Protein AF-A0A8H6L4Q9-F1 (afdb_monomer_lite)

InterPro domains:
  IPR002777 Prefoldin beta-like [PF01920] (87-156)
  IPR009053 Prefoldin [G3DSA:1.10.287.370] (19-159)

Structure (mmCIF, N/CA/C/O backbone):
data_AF-A0A8H6L4Q9-F1
#
_entry.id   AF-A0A8H6L4Q9-F1
#
loop_
_atom_site.group_PDB
_atom_site.id
_atom_site.type_symbol
_atom_site.label_atom_id
_atom_site.label_alt_id
_atom_site.label_comp_id
_atom_site.label_asym_id
_atom_site.label_entity_id
_atom_site.labe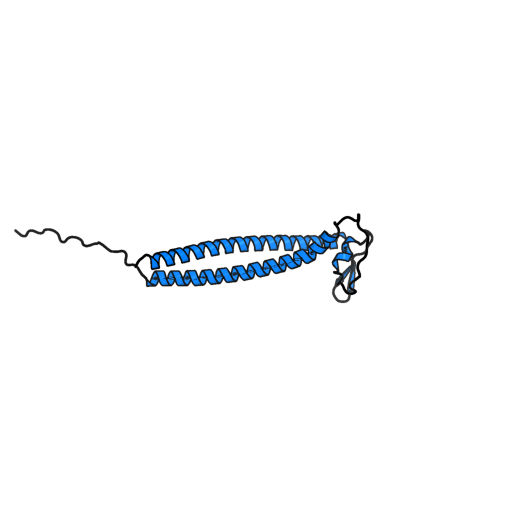l_seq_id
_atom_site.pdbx_PDB_ins_code
_atom_site.Cartn_x
_atom_site.Cartn_y
_atom_site.Cartn_z
_atom_site.occupancy
_atom_site.B_iso_or_equiv
_atom_site.auth_seq_id
_atom_site.auth_comp_id
_atom_site.auth_asym_id
_atom_site.auth_atom_id
_atom_site.pdbx_PDB_model_num
ATOM 1 N N . MET A 1 1 ? -36.986 -30.155 71.359 1.00 40.72 1 MET A N 1
ATOM 2 C CA . MET A 1 1 ? -37.594 -30.298 70.017 1.00 40.72 1 MET A CA 1
ATOM 3 C C . MET A 1 1 ? -37.173 -29.066 69.254 1.00 40.72 1 MET A C 1
ATOM 5 O O . MET A 1 1 ? -37.919 -28.102 69.156 1.00 40.72 1 MET A O 1
ATOM 9 N N . ASP A 1 2 ? -35.915 -29.080 68.839 1.00 42.12 2 ASP A N 1
ATOM 10 C CA . ASP A 1 2 ? -35.270 -27.981 68.142 1.00 42.12 2 ASP A CA 1
ATOM 11 C C . ASP A 1 2 ? -35.584 -28.150 66.661 1.00 42.12 2 ASP A C 1
ATOM 13 O O . ASP A 1 2 ? -35.195 -29.131 66.029 1.00 42.12 2 ASP A O 1
ATOM 17 N N . ILE A 1 3 ? -36.407 -27.243 66.144 1.00 47.66 3 ILE A N 1
ATOM 18 C CA . ILE A 1 3 ? -36.770 -27.199 64.734 1.00 47.66 3 ILE A CA 1
ATOM 19 C C . ILE A 1 3 ? -35.610 -26.509 64.017 1.00 47.66 3 ILE A C 1
ATOM 21 O O . ILE A 1 3 ? -35.551 -25.284 63.932 1.00 47.66 3 ILE A O 1
ATOM 25 N N . GLU A 1 4 ? -34.669 -27.307 63.516 1.00 49.28 4 GLU A N 1
ATOM 26 C CA . GLU A 1 4 ? -33.804 -26.881 62.422 1.00 49.28 4 GLU A CA 1
ATOM 27 C C . GLU A 1 4 ? -34.669 -26.730 61.165 1.00 49.28 4 GLU A C 1
ATOM 29 O O . GLU A 1 4 ? -35.104 -27.719 60.574 1.00 49.28 4 GLU A O 1
ATOM 34 N N . LEU A 1 5 ? -34.933 -25.492 60.739 1.00 47.50 5 LEU A N 1
ATOM 35 C CA . LEU A 1 5 ? -35.422 -25.235 59.388 1.00 47.50 5 LEU A CA 1
ATOM 36 C C . LEU A 1 5 ? -34.700 -24.038 58.760 1.00 47.50 5 LEU A C 1
ATOM 38 O O . LEU A 1 5 ? -35.008 -22.874 59.000 1.00 47.50 5 LEU A O 1
ATOM 42 N N . SER A 1 6 ? -33.732 -24.404 57.919 1.00 43.91 6 SER A N 1
ATOM 43 C CA . SER A 1 6 ? -33.254 -23.692 56.731 1.00 43.91 6 SER A CA 1
ATOM 44 C C . SER A 1 6 ? -32.725 -22.268 56.912 1.00 43.91 6 SER A C 1
ATOM 46 O O . SER A 1 6 ? -33.407 -21.275 56.660 1.00 43.91 6 SER A O 1
ATOM 48 N N . THR A 1 7 ? -31.419 -22.177 57.148 1.00 51.19 7 THR A N 1
ATOM 49 C CA . THR A 1 7 ? -30.587 -21.169 56.487 1.00 51.19 7 THR A CA 1
ATOM 50 C C . THR A 1 7 ? -30.745 -21.314 54.969 1.00 51.19 7 THR A C 1
ATOM 52 O O . THR A 1 7 ? -30.270 -22.271 54.359 1.00 51.19 7 THR A O 1
ATOM 55 N N . LEU A 1 8 ? -31.455 -20.372 54.344 1.00 46.94 8 LEU A N 1
ATOM 56 C CA . LEU A 1 8 ? -31.519 -20.264 52.887 1.00 46.94 8 LEU A CA 1
ATOM 57 C C . LEU A 1 8 ? -30.108 -19.981 52.340 1.00 46.94 8 LEU A C 1
ATOM 59 O O . LEU A 1 8 ? -29.443 -19.070 52.842 1.00 46.94 8 LEU A O 1
ATOM 63 N N . PRO A 1 9 ? -29.632 -20.687 51.299 1.00 46.34 9 PRO A N 1
ATOM 64 C CA . PRO A 1 9 ? -28.406 -20.295 50.628 1.00 46.34 9 PRO A CA 1
ATOM 65 C C . PRO A 1 9 ? -28.686 -19.032 49.806 1.00 46.34 9 PRO A C 1
ATOM 67 O O . PRO A 1 9 ? -29.151 -19.102 48.670 1.00 46.34 9 PRO A O 1
ATOM 70 N N . SER A 1 10 ? -28.375 -17.857 50.356 1.00 46.22 10 SER A N 1
ATOM 71 C CA . SER A 1 10 ? -28.275 -16.614 49.588 1.00 46.22 10 SER A CA 1
ATOM 72 C C . SER A 1 10 ? -27.024 -16.675 48.706 1.00 46.22 10 SER A C 1
ATOM 74 O O . SER A 1 10 ? -25.994 -16.068 48.994 1.00 46.22 10 SER A O 1
ATOM 76 N N . LYS A 1 11 ? -27.080 -17.476 47.641 1.00 51.31 11 LYS A N 1
ATOM 77 C CA . LYS A 1 11 ? -26.030 -17.553 46.624 1.00 51.31 11 LYS A CA 1
ATOM 78 C C . LYS A 1 11 ? -26.525 -16.978 45.306 1.00 51.31 11 LYS A C 1
ATOM 80 O O . LYS A 1 11 ? -26.333 -17.564 44.250 1.00 51.31 11 LYS A O 1
ATOM 85 N N . THR A 1 12 ? -27.102 -15.784 45.363 1.00 48.19 12 THR A N 1
ATOM 86 C CA . THR A 1 12 ? -27.127 -14.895 44.203 1.00 48.19 12 THR A CA 1
ATOM 87 C C . THR A 1 12 ? -25.774 -14.196 44.171 1.00 48.19 12 THR A C 1
ATOM 89 O O . THR A 1 12 ? -25.605 -13.084 44.661 1.00 48.19 12 THR A O 1
ATOM 92 N N . ARG A 1 13 ? -24.752 -14.899 43.668 1.00 43.09 13 ARG A N 1
ATOM 93 C CA . ARG A 1 13 ? -23.524 -14.235 43.233 1.00 43.09 13 ARG A CA 1
ATOM 94 C C . ARG A 1 13 ? -23.927 -13.433 41.998 1.00 43.09 13 ARG A C 1
ATOM 96 O O . ARG A 1 13 ? -23.982 -13.991 40.907 1.00 43.09 13 ARG A O 1
ATOM 103 N N . CYS A 1 14 ? -24.273 -12.162 42.180 1.00 40.09 14 CYS A N 1
ATOM 104 C CA . CYS A 1 14 ? -24.314 -11.230 41.061 1.00 40.09 14 CYS A CA 1
ATOM 105 C C . CYS A 1 14 ? -22.944 -11.303 40.362 1.00 40.09 14 CYS A C 1
ATOM 107 O O . CYS A 1 14 ? -21.929 -11.341 41.070 1.00 40.09 14 CYS A O 1
ATOM 109 N N . PRO A 1 15 ? -22.875 -11.385 39.021 1.00 53.94 15 PRO A N 1
ATOM 110 C CA . PRO A 1 15 ? -21.605 -11.230 38.333 1.00 53.94 15 PRO A CA 1
ATOM 111 C C . PRO A 1 15 ? -21.103 -9.830 38.683 1.00 53.94 15 PRO A C 1
ATOM 113 O O . PRO A 1 15 ? -21.754 -8.835 38.380 1.00 53.94 15 PRO A O 1
ATOM 116 N N . THR A 1 16 ? -20.013 -9.751 39.439 1.00 53.44 16 THR A N 1
ATOM 117 C CA . THR A 1 16 ? -19.390 -8.475 39.775 1.00 53.44 16 THR A CA 1
ATOM 118 C C . THR A 1 16 ? -18.870 -7.882 38.474 1.00 53.44 16 THR A C 1
ATOM 120 O O . THR A 1 16 ? -17.944 -8.435 37.885 1.00 53.44 16 THR A O 1
ATOM 123 N N . TYR A 1 17 ? -19.514 -6.817 38.007 1.00 56.44 17 TYR A N 1
ATOM 124 C CA . TYR A 1 17 ? -19.041 -6.020 36.886 1.00 56.44 17 TYR A CA 1
ATOM 125 C C . TYR A 1 17 ? -17.703 -5.382 37.282 1.00 56.44 17 TYR A C 1
ATOM 127 O O . TYR A 1 17 ? -17.638 -4.671 38.288 1.00 56.44 17 TYR A O 1
ATOM 135 N N . ASP A 1 18 ? -16.637 -5.665 36.534 1.00 69.88 18 ASP A N 1
ATOM 136 C CA . ASP A 1 18 ? -15.316 -5.087 36.775 1.00 69.88 18 ASP A CA 1
ATOM 137 C C . ASP A 1 18 ? -15.081 -3.923 35.802 1.00 69.88 18 ASP A C 1
ATOM 139 O O . ASP A 1 18 ? -14.516 -4.085 34.719 1.00 69.88 18 ASP A O 1
ATOM 143 N N . MET A 1 19 ? -15.530 -2.722 36.196 1.00 70.19 19 MET A N 1
ATOM 144 C CA . MET A 1 19 ? -15.351 -1.489 35.413 1.00 70.19 19 MET A CA 1
ATOM 145 C C . MET A 1 19 ? -13.884 -1.245 35.038 1.00 70.19 19 MET A C 1
ATOM 147 O O . MET A 1 19 ? -13.614 -0.638 34.002 1.00 70.19 19 MET A O 1
ATOM 151 N N . ALA A 1 20 ? -12.938 -1.691 35.872 1.00 78.75 20 ALA A N 1
ATOM 152 C CA . ALA A 1 20 ? -11.519 -1.506 35.612 1.00 78.75 20 ALA A CA 1
ATOM 153 C C . ALA A 1 20 ? -11.038 -2.406 34.465 1.00 78.75 20 ALA A C 1
ATOM 155 O O . ALA A 1 20 ? -10.201 -1.989 33.661 1.00 78.75 20 ALA A O 1
ATOM 156 N N . GLU A 1 21 ? -11.586 -3.617 34.350 1.00 82.75 21 GLU A N 1
ATOM 157 C CA . GLU A 1 21 ? -11.244 -4.546 33.275 1.00 82.75 21 GLU A CA 1
ATOM 158 C C . GLU A 1 21 ? -11.788 -4.072 31.919 1.00 82.75 21 GLU A C 1
ATOM 160 O O . GLU A 1 21 ? -11.066 -4.103 30.920 1.00 82.75 21 GLU A O 1
ATOM 165 N N . ASP A 1 22 ? -13.016 -3.555 31.880 1.00 82.25 22 ASP A N 1
ATOM 166 C CA . ASP A 1 22 ? -13.626 -3.050 30.643 1.00 82.25 22 ASP A CA 1
ATOM 167 C C . ASP A 1 22 ? -12.987 -1.740 30.170 1.00 82.25 22 ASP A C 1
ATOM 169 O O . ASP A 1 22 ? -12.737 -1.560 28.975 1.00 82.25 22 ASP A O 1
ATOM 173 N N . GLN A 1 23 ? -12.617 -0.855 31.100 1.00 82.75 23 GLN A N 1
ATOM 174 C CA . GLN A 1 23 ? -11.880 0.366 30.775 1.00 82.75 23 GLN A CA 1
ATOM 175 C C . GLN A 1 23 ? -10.475 0.046 30.231 1.00 82.75 23 GLN A C 1
ATOM 177 O O . GLN A 1 23 ? -10.015 0.687 29.284 1.00 82.75 23 GLN A O 1
ATOM 182 N N . LYS A 1 24 ? -9.819 -0.998 30.760 1.00 88.94 24 LYS A N 1
ATOM 183 C CA . LYS A 1 24 ? -8.539 -1.500 30.241 1.00 88.94 24 LYS A CA 1
ATOM 184 C C . LYS A 1 24 ? -8.680 -2.105 28.840 1.00 88.94 24 LYS A C 1
ATOM 186 O O . LYS A 1 24 ? -7.880 -1.784 27.965 1.00 88.94 24 LYS A O 1
ATOM 191 N N . LYS A 1 25 ? -9.704 -2.931 28.600 1.00 86.75 25 LYS A N 1
ATOM 192 C CA . LYS A 1 25 ? -9.993 -3.496 27.267 1.00 86.75 25 LYS A CA 1
ATOM 193 C C . LYS A 1 25 ? -10.275 -2.402 26.241 1.00 86.75 25 LYS A C 1
ATOM 195 O O . LYS A 1 25 ? -9.780 -2.474 25.119 1.00 86.75 25 LYS A O 1
ATOM 200 N N . LEU A 1 26 ? -11.026 -1.370 26.623 1.00 87.44 26 LEU A N 1
ATOM 201 C CA . LEU A 1 26 ? -11.295 -0.223 25.759 1.00 87.44 26 LEU A CA 1
ATOM 202 C C . LEU A 1 26 ? -10.004 0.523 25.390 1.00 87.44 26 LEU A C 1
ATOM 204 O O . LEU A 1 26 ? -9.820 0.881 24.226 1.00 87.44 26 LEU A O 1
ATOM 208 N N . GLN A 1 27 ? -9.104 0.718 26.358 1.00 87.56 27 GLN A N 1
ATOM 209 C CA . GLN A 1 27 ? -7.803 1.344 26.123 1.00 87.56 27 GLN A CA 1
ATOM 210 C C . GLN A 1 27 ? -6.950 0.519 25.147 1.00 87.56 27 GLN A C 1
ATOM 212 O O . GLN A 1 27 ? -6.483 1.053 24.144 1.00 87.56 27 GLN A O 1
ATOM 217 N N . GLU A 1 28 ? -6.821 -0.792 25.376 1.00 91.38 28 GLU A N 1
ATOM 218 C CA . GLU A 1 28 ? -6.064 -1.693 24.495 1.00 91.38 28 GLU A CA 1
ATOM 219 C C . GLU A 1 28 ? -6.632 -1.728 23.067 1.00 91.38 28 GLU A C 1
ATOM 221 O O . GLU A 1 28 ? -5.877 -1.694 22.092 1.00 91.38 28 GLU A O 1
ATOM 226 N N . LEU A 1 29 ? -7.962 -1.752 22.920 1.00 88.50 29 LEU A N 1
ATOM 227 C CA . LEU A 1 29 ? -8.620 -1.715 21.612 1.00 88.50 29 LEU A CA 1
ATOM 228 C C . LEU A 1 29 ? -8.433 -0.373 20.898 1.00 88.50 29 LEU A C 1
ATOM 230 O O . LEU A 1 29 ? -8.234 -0.358 19.683 1.00 88.50 29 LEU A O 1
ATOM 234 N N . SER A 1 30 ? -8.471 0.740 21.635 1.00 88.56 30 SER A N 1
ATOM 235 C CA . SER A 1 30 ? -8.209 2.078 21.096 1.00 88.56 30 SER A CA 1
ATOM 236 C C . SER A 1 30 ? -6.775 2.190 20.572 1.00 88.56 30 SER A C 1
ATOM 238 O O . SER A 1 30 ? -6.565 2.616 19.435 1.00 88.56 30 SER A O 1
ATOM 240 N N . ASP A 1 31 ? -5.795 1.730 21.351 1.00 91.19 31 ASP A N 1
ATOM 241 C CA . ASP A 1 31 ? -4.380 1.766 20.973 1.00 91.19 31 ASP A CA 1
ATOM 242 C C . ASP A 1 31 ? -4.097 0.848 19.771 1.00 91.19 31 ASP A C 1
ATOM 244 O O . ASP A 1 31 ? -3.410 1.237 18.820 1.00 91.19 31 ASP A O 1
ATOM 248 N N . ALA A 1 32 ? -4.692 -0.350 19.754 1.00 89.00 32 ALA A N 1
ATOM 249 C CA . ALA A 1 32 ? -4.604 -1.267 18.621 1.00 89.00 32 ALA A CA 1
ATOM 250 C C . ALA A 1 32 ? -5.229 -0.673 17.347 1.00 89.00 32 ALA A C 1
ATOM 252 O O . ALA A 1 32 ? -4.630 -0.748 16.274 1.00 89.00 32 ALA A O 1
ATOM 253 N N . TYR A 1 33 ? -6.400 -0.039 17.454 1.00 89.12 33 TYR A N 1
ATOM 254 C CA . TYR A 1 33 ? -7.071 0.601 16.322 1.00 89.12 33 TYR A CA 1
ATOM 255 C C . TYR A 1 33 ? -6.263 1.779 15.758 1.00 89.12 33 TYR A C 1
ATOM 257 O O . TYR A 1 33 ? -6.128 1.901 14.539 1.00 89.12 33 TYR A O 1
ATOM 265 N N . GLN A 1 34 ? -5.673 2.617 16.616 1.00 90.19 34 GLN A N 1
ATOM 266 C CA . GLN A 1 34 ? -4.801 3.719 16.185 1.00 90.19 34 GLN A CA 1
ATOM 267 C C . GLN A 1 34 ? -3.558 3.211 15.445 1.00 90.19 34 GLN A C 1
ATOM 269 O O . GLN A 1 34 ? -3.156 3.775 14.419 1.00 90.19 34 GLN A O 1
ATOM 274 N N . LYS A 1 35 ? -2.970 2.112 15.926 1.00 92.19 35 LYS A N 1
ATOM 275 C CA . LYS A 1 35 ? -1.841 1.469 15.257 1.00 92.19 35 LYS A CA 1
ATOM 276 C C . LYS A 1 35 ? -2.240 0.933 13.878 1.00 92.19 35 LYS A C 1
ATOM 278 O O . LYS A 1 35 ? -1.579 1.256 12.896 1.00 92.19 35 LYS A O 1
ATOM 283 N N . ILE A 1 36 ? -3.365 0.221 13.789 1.00 88.88 36 ILE A N 1
ATOM 284 C CA . ILE A 1 36 ? -3.916 -0.297 12.525 1.00 88.88 36 ILE A CA 1
ATOM 285 C C . ILE A 1 36 ? -4.209 0.841 11.535 1.00 88.88 36 ILE A C 1
ATOM 287 O O . ILE A 1 36 ? -3.894 0.719 10.354 1.00 88.88 36 ILE A O 1
ATOM 291 N N . GLN A 1 37 ? -4.751 1.976 11.991 1.00 85.69 37 GLN A N 1
ATOM 292 C CA . GLN A 1 37 ? -4.950 3.144 11.124 1.00 85.69 37 GLN A CA 1
ATOM 293 C C . GLN A 1 37 ? -3.634 3.695 10.564 1.00 85.69 37 GLN A C 1
ATOM 295 O O . GLN A 1 37 ? -3.562 4.061 9.389 1.00 85.69 37 GLN A O 1
ATOM 300 N N . THR A 1 38 ? -2.590 3.748 11.390 1.00 90.69 38 THR A N 1
ATOM 301 C CA . THR A 1 38 ? -1.266 4.218 10.966 1.00 90.69 38 THR A CA 1
ATOM 302 C C . THR A 1 38 ? -0.647 3.256 9.946 1.00 90.69 38 THR A C 1
ATOM 304 O O . THR A 1 38 ? -0.149 3.684 8.901 1.00 90.69 38 THR A O 1
ATOM 307 N N . ASP A 1 39 ? -0.742 1.950 10.196 1.00 86.38 39 ASP A N 1
ATOM 308 C CA . ASP A 1 39 ? -0.244 0.899 9.303 1.00 86.38 39 ASP A CA 1
ATOM 309 C C . ASP A 1 39 ? -1.009 0.884 7.963 1.00 86.38 39 ASP A C 1
ATOM 311 O O . ASP A 1 39 ? -0.411 0.758 6.888 1.00 86.38 39 ASP A O 1
ATOM 315 N N . LEU A 1 40 ? -2.322 1.128 7.986 1.00 88.31 40 LEU A N 1
ATOM 316 C CA . LEU A 1 40 ? -3.128 1.303 6.777 1.00 88.31 40 LEU A CA 1
ATOM 317 C C . LEU A 1 40 ? -2.655 2.519 5.968 1.00 88.31 40 LEU A C 1
ATOM 319 O O . LEU A 1 40 ? -2.404 2.406 4.767 1.00 88.31 40 LEU A O 1
ATOM 323 N N . GLN A 1 41 ? -2.469 3.671 6.617 1.00 87.62 41 GLN A N 1
ATOM 324 C CA . GLN A 1 41 ? -2.045 4.905 5.950 1.00 87.62 41 GLN A CA 1
ATOM 325 C C . GLN A 1 41 ? -0.662 4.771 5.298 1.00 87.62 41 GLN A C 1
ATOM 327 O O . GLN A 1 41 ? -0.440 5.259 4.181 1.00 87.62 41 GLN A O 1
ATOM 332 N N . THR A 1 42 ? 0.277 4.104 5.971 1.00 89.38 42 THR A N 1
ATOM 333 C CA . THR A 1 42 ? 1.619 3.857 5.424 1.00 89.38 42 THR A CA 1
ATOM 334 C C . THR A 1 42 ? 1.567 2.923 4.214 1.00 89.38 42 THR A C 1
ATOM 336 O O . THR A 1 42 ? 2.175 3.227 3.183 1.00 89.38 42 THR A O 1
ATOM 339 N N . THR A 1 43 ? 0.767 1.856 4.281 1.00 78.50 43 THR A N 1
ATOM 340 C CA . THR A 1 43 ? 0.583 0.899 3.179 1.00 78.50 43 THR A CA 1
ATOM 341 C C . THR A 1 43 ? -0.101 1.544 1.967 1.00 78.50 43 THR A C 1
ATOM 343 O O . THR A 1 43 ? 0.357 1.380 0.833 1.00 78.50 43 THR A O 1
ATOM 346 N N . VAL A 1 44 ? -1.135 2.364 2.184 1.00 85.62 44 VAL A N 1
ATOM 347 C CA . VAL A 1 44 ? -1.813 3.132 1.122 1.00 85.62 44 VAL A CA 1
ATOM 348 C C . VAL A 1 44 ? -0.852 4.112 0.445 1.00 85.62 44 VAL A C 1
ATOM 350 O O . VAL A 1 44 ? -0.807 4.198 -0.783 1.00 85.62 44 VAL A O 1
ATOM 353 N N . SER A 1 45 ? -0.027 4.812 1.227 1.00 82.25 45 SER A N 1
ATOM 354 C CA . SER A 1 45 ? 0.969 5.750 0.692 1.00 82.25 45 SER A CA 1
ATOM 355 C C . SER A 1 45 ? 2.037 5.033 -0.145 1.00 82.25 45 SER A C 1
ATOM 357 O O . SER A 1 45 ? 2.456 5.536 -1.190 1.00 82.25 45 SER A O 1
ATOM 359 N N . ALA A 1 46 ? 2.464 3.837 0.276 1.00 81.94 46 ALA A N 1
ATOM 360 C CA . ALA A 1 46 ? 3.379 2.995 -0.493 1.00 81.94 46 ALA A CA 1
ATOM 361 C C . ALA A 1 46 ? 2.750 2.529 -1.819 1.00 81.94 46 ALA A C 1
ATOM 363 O O . ALA A 1 46 ? 3.393 2.624 -2.869 1.00 81.94 46 ALA A O 1
ATOM 364 N N . ARG A 1 47 ? 1.473 2.119 -1.799 1.00 84.56 47 ARG A N 1
ATOM 365 C CA . ARG A 1 47 ? 0.711 1.734 -2.998 1.00 84.56 47 ARG A CA 1
ATOM 366 C C . ARG A 1 47 ? 0.605 2.880 -4.001 1.00 84.56 47 ARG A C 1
ATOM 368 O O . ARG A 1 47 ? 0.918 2.681 -5.169 1.00 84.56 47 ARG A O 1
ATOM 375 N N . GLN A 1 48 ? 0.261 4.089 -3.554 1.00 81.38 48 GLN A N 1
ATOM 376 C CA . GLN A 1 48 ? 0.174 5.274 -4.423 1.00 81.38 48 GLN A CA 1
ATOM 377 C C . GLN A 1 48 ? 1.512 5.625 -5.092 1.00 81.38 48 GLN A C 1
ATOM 379 O O . GLN A 1 48 ? 1.549 6.008 -6.266 1.00 81.38 48 GLN A O 1
ATOM 384 N N . ARG A 1 49 ? 2.632 5.472 -4.371 1.00 82.69 49 ARG A N 1
ATOM 385 C CA . ARG A 1 49 ? 3.974 5.685 -4.938 1.00 82.69 49 ARG A CA 1
ATOM 386 C C . ARG A 1 49 ? 4.290 4.664 -6.031 1.00 82.69 49 ARG A C 1
ATOM 388 O O . ARG A 1 49 ? 4.789 5.051 -7.085 1.00 82.69 49 ARG A O 1
ATOM 395 N N . LEU A 1 50 ? 3.979 3.388 -5.804 1.00 79.94 50 LEU A N 1
ATOM 396 C CA . LEU A 1 50 ? 4.202 2.331 -6.795 1.00 79.94 50 LEU A CA 1
ATOM 397 C C . LEU A 1 50 ? 3.276 2.460 -8.005 1.00 79.94 50 LEU A C 1
ATOM 399 O O . LEU A 1 50 ? 3.730 2.284 -9.129 1.00 79.94 50 LEU A O 1
ATOM 403 N N . GLU A 1 51 ? 2.018 2.837 -7.799 1.00 79.06 51 GLU A N 1
ATOM 404 C CA . GLU A 1 51 ? 1.055 3.113 -8.869 1.00 79.06 51 GLU A CA 1
ATOM 405 C C . GLU A 1 51 ? 1.501 4.299 -9.737 1.00 79.06 51 GLU A C 1
ATOM 407 O O . GLU A 1 51 ? 1.441 4.227 -10.962 1.00 79.06 51 GLU A O 1
ATOM 412 N N . SER A 1 52 ? 2.059 5.351 -9.127 1.00 77.50 52 SER A N 1
ATOM 413 C CA . SER A 1 52 ? 2.645 6.475 -9.871 1.00 77.50 52 SER A CA 1
ATOM 414 C C . SER A 1 52 ? 3.841 6.032 -10.722 1.00 77.50 52 SER A C 1
ATOM 416 O O . SER A 1 52 ? 3.913 6.371 -11.902 1.00 77.50 52 SER A O 1
ATOM 418 N N . GLN A 1 53 ? 4.743 5.211 -10.167 1.00 72.94 53 GLN A N 1
ATOM 419 C CA . GLN A 1 53 ? 5.875 4.645 -10.916 1.00 72.94 53 GLN A CA 1
ATOM 420 C C . GLN A 1 53 ? 5.414 3.701 -12.035 1.00 72.94 53 GLN A C 1
ATOM 422 O O . GLN A 1 53 ? 5.984 3.682 -13.125 1.00 72.94 53 GLN A O 1
ATOM 427 N N . GLN A 1 54 ? 4.373 2.910 -11.784 1.00 75.81 54 GLN A N 1
ATOM 428 C CA . GLN A 1 54 ? 3.781 2.014 -12.768 1.00 75.81 54 GLN A CA 1
ATOM 429 C C . GLN A 1 54 ? 3.133 2.806 -13.904 1.00 75.81 54 GLN A C 1
ATOM 431 O O . GLN A 1 54 ? 3.333 2.459 -15.063 1.00 75.81 54 GLN A O 1
ATOM 436 N N . GLN A 1 55 ? 2.392 3.872 -13.602 1.00 66.38 55 GLN A N 1
ATOM 437 C CA . GLN A 1 55 ? 1.754 4.730 -14.597 1.00 66.38 55 GLN A CA 1
ATOM 438 C C . GLN A 1 55 ? 2.782 5.523 -15.408 1.00 66.38 55 GLN A C 1
ATOM 440 O O . GLN A 1 55 ? 2.587 5.694 -16.609 1.00 66.38 55 GLN A O 1
ATOM 445 N N . GLU A 1 56 ? 3.890 5.954 -14.803 1.00 63.50 56 GLU A N 1
ATOM 446 C CA . GLU A 1 56 ? 5.011 6.542 -15.540 1.00 63.50 56 GLU A CA 1
ATOM 447 C C . GLU A 1 56 ? 5.615 5.521 -16.514 1.00 63.50 56 GLU A C 1
ATOM 449 O O . GLU A 1 56 ? 5.771 5.831 -17.692 1.00 63.50 56 GLU A O 1
ATOM 454 N N . ASN A 1 57 ? 5.839 4.278 -16.069 1.00 66.12 57 ASN A N 1
ATOM 455 C CA . ASN A 1 57 ? 6.387 3.199 -16.897 1.00 66.12 57 ASN A CA 1
ATOM 456 C C . ASN A 1 57 ? 5.384 2.638 -17.938 1.00 66.12 57 ASN A C 1
ATOM 458 O O . ASN A 1 57 ? 5.802 2.204 -19.008 1.00 66.12 57 ASN A O 1
ATOM 462 N N . LYS A 1 58 ? 4.067 2.665 -17.674 1.00 61.75 58 LYS A N 1
ATOM 463 C CA . LYS A 1 58 ? 2.984 2.225 -18.588 1.00 61.75 58 LYS A CA 1
ATOM 464 C C . LYS A 1 58 ? 2.503 3.333 -19.529 1.00 61.75 58 LYS A C 1
ATOM 466 O O . LYS A 1 58 ? 2.074 3.045 -20.646 1.00 61.75 58 LYS A O 1
ATOM 471 N N . GLY A 1 59 ? 2.580 4.601 -19.127 1.00 44.06 59 GLY A N 1
ATOM 472 C CA . GLY A 1 59 ? 2.267 5.765 -19.968 1.00 44.06 59 GLY A CA 1
ATOM 473 C C . GLY A 1 59 ? 3.147 5.835 -21.218 1.00 44.06 59 GLY A C 1
ATOM 474 O O . GLY A 1 59 ? 2.714 6.310 -22.265 1.00 44.06 59 GLY A O 1
ATOM 475 N N . VAL A 1 60 ? 4.332 5.232 -21.133 1.00 49.06 60 VAL A N 1
ATOM 476 C CA . VAL A 1 60 ? 5.228 4.911 -22.249 1.00 49.06 60 VAL A CA 1
ATOM 477 C C . VAL A 1 60 ? 4.557 4.069 -23.343 1.00 49.06 60 VAL A C 1
ATOM 479 O O . VAL A 1 60 ? 4.772 4.327 -24.523 1.00 49.06 60 VAL A O 1
ATOM 482 N N . GLN A 1 61 ? 3.732 3.079 -22.979 1.00 39.72 61 GLN A N 1
ATOM 483 C CA . GLN A 1 61 ? 3.051 2.184 -23.925 1.00 39.72 61 GLN A CA 1
ATOM 484 C C . GLN A 1 61 ? 1.735 2.767 -24.454 1.00 39.72 61 GLN A C 1
ATOM 486 O O . GLN A 1 61 ? 1.459 2.671 -25.648 1.00 39.72 61 GLN A O 1
ATOM 491 N N . LYS A 1 62 ? 0.906 3.384 -23.597 1.00 38.22 62 LYS A N 1
ATOM 492 C CA . LYS A 1 62 ? -0.458 3.812 -23.985 1.00 38.22 62 LYS A CA 1
ATOM 493 C C . LYS A 1 62 ? -0.492 4.929 -25.034 1.00 38.22 62 LYS A C 1
ATOM 495 O O . LYS A 1 62 ? -1.438 4.993 -25.813 1.00 38.22 62 LYS A O 1
ATOM 500 N N . VAL A 1 63 ? 0.536 5.776 -25.108 1.00 37.88 63 VAL A N 1
ATOM 501 C CA . VAL A 1 63 ? 0.625 6.827 -26.143 1.00 37.88 63 VAL A CA 1
ATOM 502 C C . VAL A 1 63 ? 0.844 6.235 -27.547 1.00 37.88 63 VAL A C 1
ATOM 504 O O . VAL A 1 63 ? 0.550 6.896 -28.537 1.00 37.88 63 VAL A O 1
ATOM 507 N N . HIS A 1 64 ? 1.283 4.977 -27.655 1.00 36.59 64 HIS A N 1
ATOM 508 C CA . HIS A 1 64 ? 1.571 4.314 -28.929 1.00 36.59 64 HIS A CA 1
ATOM 509 C C . HIS A 1 64 ? 0.337 3.686 -29.615 1.00 36.59 64 HIS A C 1
ATOM 511 O O . HIS A 1 64 ? 0.460 3.171 -30.721 1.00 36.59 64 HIS A O 1
ATOM 517 N N . VAL A 1 65 ? -0.857 3.725 -29.002 1.00 30.86 65 VAL A N 1
ATOM 518 C CA . VAL A 1 65 ? -2.058 3.038 -29.535 1.00 30.86 65 VAL A CA 1
ATOM 519 C C . VAL A 1 65 ? -3.186 3.997 -29.931 1.00 30.86 65 VAL A C 1
ATOM 521 O O . VAL A 1 65 ? -4.237 3.543 -30.369 1.00 30.86 65 VAL A O 1
ATOM 524 N N . LEU A 1 66 ? -3.010 5.319 -29.828 1.00 29.64 66 LEU A N 1
ATOM 525 C CA . LEU A 1 66 ? -4.001 6.241 -30.392 1.00 29.64 66 LEU A CA 1
ATOM 526 C C . LEU A 1 66 ? -3.753 6.380 -31.902 1.00 29.64 66 LEU A C 1
ATOM 528 O O . LEU A 1 66 ? -2.726 6.933 -32.301 1.00 29.64 66 LEU A O 1
ATOM 532 N N . PRO A 1 67 ? -4.648 5.828 -32.742 1.00 36.56 67 PRO A N 1
ATOM 533 C CA . PRO A 1 67 ? -4.412 5.694 -34.162 1.00 36.56 67 PRO A CA 1
ATOM 534 C C . PRO A 1 67 ? -4.438 7.063 -34.829 1.00 36.56 67 PRO A C 1
ATOM 536 O O . PRO A 1 67 ? -5.286 7.918 -34.574 1.00 36.56 67 PRO A O 1
ATOM 539 N N . ILE A 1 68 ? -3.479 7.228 -35.725 1.00 47.25 68 ILE A N 1
ATOM 540 C CA . ILE A 1 68 ? -3.389 8.290 -36.711 1.00 47.25 68 ILE A CA 1
ATOM 541 C C . ILE A 1 68 ? -4.628 8.174 -37.615 1.00 47.25 68 ILE A C 1
ATOM 543 O O . ILE A 1 68 ? -4.594 7.406 -38.567 1.00 47.25 68 ILE A O 1
ATOM 547 N N . LEU A 1 69 ? -5.724 8.889 -37.330 1.00 41.00 69 LEU A N 1
ATOM 548 C CA . LEU A 1 69 ? -6.637 9.394 -38.367 1.00 41.00 69 LEU A CA 1
ATOM 549 C C . LEU A 1 69 ? -7.591 10.488 -37.842 1.00 41.00 69 LEU A C 1
ATOM 551 O O . LEU A 1 69 ? -8.352 10.283 -36.903 1.00 41.00 69 LEU A O 1
ATOM 555 N N . SER A 1 70 ? -7.572 11.618 -38.559 1.00 42.00 70 SER A N 1
ATOM 556 C CA . SER A 1 70 ? -8.557 12.712 -38.607 1.00 42.00 70 SER A CA 1
ATOM 557 C C . SER A 1 70 ? -8.691 13.667 -37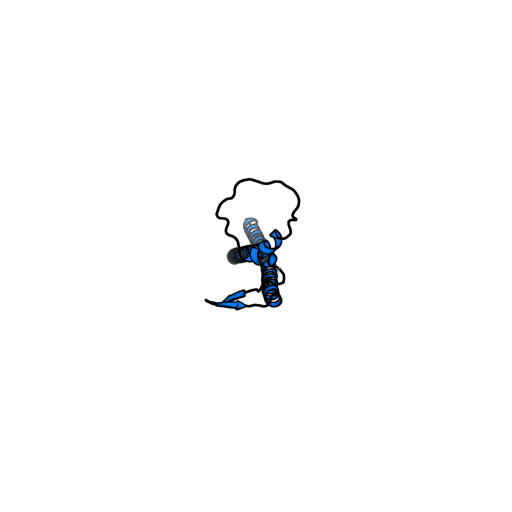.412 1.00 42.00 70 SER A C 1
ATOM 559 O O . SER A 1 70 ? -9.572 13.518 -36.576 1.00 42.00 70 SER A O 1
ATOM 561 N N . THR A 1 71 ? -7.913 14.760 -37.425 1.00 38.59 71 THR A N 1
ATOM 562 C CA . THR A 1 71 ? -8.432 16.154 -37.355 1.00 38.59 71 THR A CA 1
ATOM 563 C C . THR A 1 71 ? -7.314 17.196 -37.622 1.00 38.59 71 THR A C 1
ATOM 565 O O . THR A 1 71 ? -6.146 16.903 -37.362 1.00 38.59 71 THR A O 1
ATOM 568 N N . PRO A 1 72 ? -7.619 18.394 -38.178 1.00 40.38 72 PRO A N 1
ATOM 569 C CA . PRO A 1 72 ? -6.622 19.365 -38.658 1.00 40.38 72 PRO A CA 1
ATOM 570 C C . PRO A 1 72 ? -6.031 20.248 -37.534 1.00 40.38 72 PRO A C 1
ATOM 572 O O . PRO A 1 72 ? -6.754 20.728 -36.665 1.00 40.38 72 PRO A O 1
ATOM 575 N N . LEU A 1 73 ? -4.717 20.500 -37.592 1.00 39.03 73 LEU A N 1
ATOM 576 C CA . LEU A 1 73 ? -3.940 21.462 -36.772 1.00 39.03 73 LEU A CA 1
ATOM 577 C C . LEU A 1 73 ? -4.241 22.944 -37.146 1.00 39.03 73 LEU A C 1
ATOM 579 O O . LEU A 1 73 ? -4.773 23.145 -38.238 1.00 39.03 73 LEU A O 1
ATOM 583 N N . PRO A 1 74 ? -3.821 23.998 -36.383 1.00 53.94 74 PRO A N 1
ATOM 584 C CA . PRO A 1 74 ? -2.996 24.017 -35.157 1.00 53.94 74 PRO A CA 1
ATOM 585 C C . PRO A 1 74 ? -3.485 24.959 -34.016 1.00 53.94 74 PRO A C 1
ATOM 587 O O . PRO A 1 74 ? -4.179 25.950 -34.234 1.00 53.94 74 PRO A O 1
ATOM 590 N N . ARG A 1 75 ? -2.986 24.746 -32.788 1.00 45.81 75 ARG A N 1
ATOM 591 C CA . ARG A 1 75 ? -2.820 25.800 -31.757 1.00 45.81 75 ARG A CA 1
ATOM 592 C C . ARG A 1 75 ? -1.436 25.675 -31.089 1.00 45.81 75 ARG A C 1
ATOM 594 O O . ARG A 1 75 ? -0.832 24.606 -31.180 1.00 45.81 75 ARG A O 1
ATOM 601 N N . PRO A 1 76 ? -0.880 26.779 -30.551 1.00 48.91 76 PRO A N 1
ATOM 602 C CA . PRO A 1 76 ? 0.558 27.039 -30.532 1.00 48.91 76 PRO A CA 1
ATOM 603 C C . PRO A 1 76 ? 1.326 26.179 -29.525 1.00 48.91 76 PRO A C 1
ATOM 605 O O . PRO A 1 76 ? 0.820 25.811 -28.468 1.00 48.91 76 PRO A O 1
ATOM 608 N N . ARG A 1 77 ? 2.579 25.880 -29.887 1.00 47.38 77 ARG A N 1
ATOM 609 C CA . ARG A 1 77 ? 3.519 25.055 -29.119 1.00 47.38 77 ARG A CA 1
ATOM 610 C C . ARG A 1 77 ? 3.921 25.763 -27.813 1.00 47.38 77 ARG A C 1
ATOM 612 O O . ARG A 1 77 ? 4.456 26.867 -27.903 1.00 47.38 77 ARG A O 1
ATOM 619 N N . PRO A 1 78 ? 3.798 25.135 -26.632 1.00 44.97 78 PRO A N 1
ATOM 620 C CA . PRO A 1 78 ? 4.632 25.501 -25.493 1.00 44.97 78 PRO A CA 1
ATOM 621 C C . PRO A 1 78 ? 6.054 24.952 -25.711 1.00 44.97 78 PRO A C 1
ATOM 623 O O . PRO A 1 78 ? 6.238 23.767 -25.995 1.00 44.97 78 PRO A O 1
ATOM 626 N N . SER A 1 79 ? 7.064 25.822 -25.622 1.00 62.00 79 SER A N 1
ATOM 627 C CA . SER A 1 79 ? 8.458 25.542 -26.000 1.00 62.00 79 SER A CA 1
ATOM 628 C C . SER A 1 79 ? 9.293 24.794 -24.948 1.00 62.00 79 SER A C 1
ATOM 630 O O . SER A 1 79 ? 10.513 24.935 -24.936 1.00 62.00 79 SER A O 1
ATOM 632 N N . SER A 1 80 ? 8.692 23.996 -24.067 1.00 60.44 80 SER A N 1
ATOM 633 C CA . SER A 1 80 ? 9.452 23.217 -23.074 1.00 60.44 80 SER A CA 1
ATOM 634 C C . SER A 1 80 ? 8.606 22.121 -22.419 1.00 60.44 80 SER A C 1
ATOM 636 O O . SER A 1 80 ? 8.383 22.113 -21.212 1.00 60.44 80 SER A O 1
ATOM 638 N N . ALA A 1 81 ? 8.118 21.165 -23.212 1.00 51.97 81 ALA A N 1
ATOM 639 C CA . ALA A 1 81 ? 7.621 19.912 -22.646 1.00 51.97 81 ALA A CA 1
ATOM 640 C C . ALA A 1 81 ? 8.821 18.984 -22.362 1.00 51.97 81 ALA A C 1
ATOM 642 O O . ALA A 1 81 ? 9.601 18.743 -23.288 1.00 51.97 81 ALA A O 1
ATOM 643 N N . PRO A 1 82 ? 8.992 18.445 -21.138 1.00 46.97 82 PRO A N 1
ATOM 644 C CA . PRO A 1 82 ? 10.022 17.450 -20.870 1.00 46.97 82 PRO A CA 1
ATOM 645 C C . PRO A 1 82 ? 9.685 16.197 -21.681 1.00 46.97 82 PRO A C 1
ATOM 647 O O . PRO A 1 82 ? 8.655 15.555 -21.461 1.00 46.97 82 PRO A O 1
ATOM 650 N N . LEU A 1 83 ? 10.513 15.875 -22.671 1.00 44.81 83 LEU A N 1
ATOM 651 C CA . LEU A 1 83 ? 10.391 14.626 -23.410 1.00 44.81 83 LEU A CA 1
ATOM 652 C C . LEU A 1 83 ? 10.919 13.510 -22.508 1.00 44.81 83 LEU A C 1
ATOM 654 O O . LEU A 1 83 ? 12.080 13.516 -22.109 1.00 44.81 83 LEU A O 1
ATOM 658 N N . THR A 1 84 ? 10.031 12.596 -22.123 1.00 47.81 84 THR A N 1
ATOM 659 C CA . THR A 1 84 ? 10.367 11.468 -21.258 1.00 47.81 84 THR A CA 1
ATOM 660 C C . THR A 1 84 ? 11.130 10.389 -22.051 1.00 47.81 84 THR A C 1
ATOM 662 O O . THR A 1 84 ? 10.746 10.098 -23.188 1.00 47.81 84 THR A O 1
ATOM 665 N N . PRO A 1 85 ? 12.172 9.750 -21.474 1.00 47.94 85 PRO A N 1
ATOM 666 C CA . PRO A 1 85 ? 13.123 8.881 -22.196 1.00 47.94 85 PRO A CA 1
ATOM 667 C C . PRO A 1 85 ? 12.498 7.688 -22.925 1.00 47.94 85 PRO A C 1
ATOM 669 O O . PRO A 1 85 ? 13.032 7.158 -23.892 1.00 47.94 85 PRO A O 1
ATOM 672 N N . ALA A 1 86 ? 11.348 7.229 -22.454 1.00 46.97 86 ALA A N 1
ATOM 673 C CA . ALA A 1 86 ? 10.773 5.977 -22.905 1.00 46.97 86 ALA A CA 1
ATOM 674 C C . ALA A 1 86 ? 9.924 6.127 -24.187 1.00 46.97 86 ALA A C 1
ATOM 676 O O . ALA A 1 86 ? 9.657 5.145 -24.879 1.00 46.97 86 ALA A O 1
ATOM 677 N N . LYS A 1 87 ? 9.582 7.372 -24.557 1.00 43.84 87 LYS A N 1
ATOM 678 C CA . LYS A 1 87 ? 8.980 7.735 -25.852 1.00 43.84 87 LYS A CA 1
ATOM 679 C C . LYS A 1 87 ? 9.899 7.403 -27.037 1.00 43.84 87 LYS A C 1
ATOM 681 O O . LYS A 1 87 ? 9.435 7.293 -28.171 1.00 43.84 87 LYS A O 1
ATOM 686 N N . GLU A 1 88 ? 11.191 7.218 -26.772 1.00 46.25 88 GLU A N 1
ATOM 687 C CA . GLU A 1 88 ? 12.177 6.867 -27.786 1.00 46.25 88 GLU A CA 1
ATOM 688 C C . GLU A 1 88 ? 12.162 5.368 -28.122 1.00 46.25 88 GLU A C 1
ATOM 690 O O . GLU A 1 88 ? 12.434 5.021 -29.259 1.00 46.25 88 GLU A O 1
ATOM 695 N N . PHE A 1 89 ? 11.771 4.458 -27.220 1.00 50.09 89 PHE A N 1
ATOM 696 C CA . PHE A 1 89 ? 12.083 3.029 -27.404 1.00 50.09 89 PHE A CA 1
ATOM 697 C C . PHE A 1 89 ? 11.190 2.272 -28.406 1.00 50.09 89 PHE A C 1
ATOM 699 O O . PHE A 1 89 ? 11.653 1.355 -29.080 1.00 50.09 89 PHE A O 1
ATOM 706 N N . SER A 1 90 ? 9.915 2.648 -28.535 1.00 50.28 90 SER A N 1
ATOM 707 C CA . SER A 1 90 ? 8.939 1.997 -29.433 1.00 50.28 90 SER A CA 1
ATOM 708 C C . SER A 1 90 ? 8.877 2.610 -30.836 1.00 50.28 90 SER A C 1
ATOM 710 O O . SER A 1 90 ? 8.324 2.001 -31.749 1.00 50.28 90 SER A O 1
ATOM 712 N N . THR A 1 91 ? 9.475 3.788 -31.028 1.00 50.47 91 THR A N 1
ATOM 713 C CA . THR A 1 91 ? 9.589 4.460 -32.338 1.00 50.47 91 THR A CA 1
ATOM 714 C C . THR A 1 91 ? 10.867 4.046 -33.081 1.00 50.47 91 THR A C 1
ATOM 716 O O . THR A 1 91 ? 11.094 4.448 -34.222 1.00 50.47 91 THR A O 1
ATOM 719 N N . LEU A 1 92 ? 11.726 3.245 -32.444 1.00 51.75 92 LEU A N 1
ATOM 720 C CA . LEU A 1 92 ? 12.981 2.802 -33.031 1.00 51.75 92 LEU A CA 1
ATOM 721 C C . LEU A 1 92 ? 12.738 1.650 -34.024 1.00 51.75 92 LEU A C 1
ATOM 723 O O . LEU A 1 92 ? 12.099 0.656 -33.665 1.00 51.75 92 LEU A O 1
ATOM 727 N N . PRO A 1 93 ? 13.250 1.744 -35.267 1.00 56.75 93 PRO A N 1
ATOM 728 C CA . PRO A 1 93 ? 13.190 0.644 -36.224 1.00 56.75 93 PRO A CA 1
ATOM 729 C C . PRO A 1 93 ? 13.844 -0.618 -35.647 1.00 56.75 93 PRO A C 1
ATOM 731 O O . PRO A 1 93 ? 14.728 -0.550 -34.794 1.00 56.75 93 PRO A O 1
ATOM 734 N N . SER A 1 94 ? 13.449 -1.796 -36.138 1.00 56.44 94 SER A N 1
ATOM 735 C CA . SER A 1 94 ? 13.956 -3.095 -35.662 1.00 56.44 94 SER A CA 1
ATOM 736 C C . SER A 1 94 ? 15.471 -3.290 -35.802 1.00 56.44 94 SER A C 1
ATOM 738 O O . SER A 1 94 ? 16.005 -4.262 -35.275 1.00 56.44 94 SER A O 1
ATOM 740 N N . THR A 1 95 ? 16.150 -2.370 -36.487 1.00 59.66 95 THR A N 1
ATOM 741 C CA . THR A 1 95 ? 17.599 -2.304 -36.698 1.00 59.66 95 THR A CA 1
ATOM 742 C C . THR A 1 95 ? 18.323 -1.385 -35.707 1.00 59.66 95 THR A C 1
ATOM 744 O O . THR A 1 95 ? 19.548 -1.282 -35.766 1.00 59.66 95 THR A O 1
ATOM 747 N N . SER A 1 96 ? 17.605 -0.677 -34.831 1.00 67.56 96 SER A N 1
ATOM 748 C CA . SER A 1 96 ? 18.211 0.263 -33.890 1.00 67.56 96 SER A CA 1
ATOM 749 C C . SER A 1 96 ? 18.971 -0.461 -32.786 1.00 67.56 96 SER A C 1
ATOM 751 O O . SER A 1 96 ? 18.430 -1.316 -32.085 1.00 67.56 96 SER A O 1
ATOM 753 N N . ALA A 1 97 ? 20.239 -0.089 -32.617 1.00 72.75 97 ALA A N 1
ATOM 754 C CA . ALA A 1 97 ? 21.070 -0.573 -31.526 1.00 72.75 97 ALA A CA 1
ATOM 755 C C . ALA A 1 97 ? 20.635 0.079 -30.207 1.00 72.75 97 ALA A C 1
ATOM 757 O O . ALA A 1 97 ? 20.566 1.303 -30.102 1.00 72.75 97 ALA A O 1
ATOM 758 N N . ILE A 1 98 ? 20.350 -0.753 -29.209 1.00 76.69 98 ILE A N 1
ATOM 759 C CA . ILE A 1 98 ? 19.982 -0.321 -27.864 1.00 76.69 98 ILE A CA 1
ATOM 760 C C . ILE A 1 98 ? 21.256 -0.211 -27.035 1.00 76.69 98 ILE A C 1
ATOM 762 O O . ILE A 1 98 ? 22.114 -1.092 -27.083 1.00 76.69 98 ILE A O 1
ATOM 766 N N . TYR A 1 99 ? 21.384 0.874 -26.277 1.00 77.88 99 TYR A N 1
ATOM 767 C CA . TYR A 1 99 ? 22.521 1.103 -25.394 1.00 77.88 99 TYR A CA 1
ATOM 768 C C . TYR A 1 99 ? 22.031 1.383 -23.977 1.00 77.88 99 TYR A C 1
ATOM 770 O O . TYR A 1 99 ? 21.110 2.172 -23.772 1.00 77.88 99 TYR A O 1
ATOM 778 N N . LYS A 1 100 ? 22.674 0.750 -22.997 1.00 79.31 100 LYS A N 1
ATOM 779 C CA . LYS A 1 100 ? 22.464 0.984 -21.571 1.00 79.31 100 LYS A CA 1
ATOM 780 C C . LYS A 1 100 ? 23.585 1.871 -21.041 1.00 79.31 100 LYS A C 1
ATOM 782 O O . LYS A 1 100 ? 24.760 1.560 -21.227 1.00 79.31 100 LYS A O 1
ATOM 787 N N . LEU A 1 101 ? 23.233 2.962 -20.366 1.00 76.50 101 LEU A N 1
ATOM 788 C CA . LEU A 1 101 ? 24.204 3.813 -19.678 1.00 76.50 101 LEU A CA 1
ATOM 789 C C . LEU A 1 101 ? 24.626 3.157 -18.357 1.00 76.50 101 LEU A C 1
ATOM 791 O O . LEU A 1 101 ? 23.786 2.897 -17.495 1.00 76.50 101 LEU A O 1
ATOM 795 N N . VAL A 1 102 ? 25.924 2.894 -18.202 1.00 79.31 102 VAL A N 1
ATOM 796 C CA . VAL A 1 102 ? 26.530 2.361 -16.976 1.00 79.31 102 VAL A CA 1
ATOM 797 C C . VAL A 1 102 ? 27.732 3.236 -16.620 1.00 79.31 102 VAL A C 1
ATOM 799 O O . VAL A 1 102 ? 28.788 3.164 -17.248 1.00 79.31 102 VAL A O 1
ATOM 802 N N . GLY A 1 103 ? 27.567 4.101 -15.614 1.00 82.94 103 GLY A N 1
ATOM 803 C CA . GLY A 1 103 ? 28.581 5.099 -15.262 1.00 82.94 103 GLY A CA 1
ATOM 804 C C . GLY A 1 103 ? 28.806 6.099 -16.411 1.00 82.94 103 GLY A C 1
ATOM 805 O O . GLY A 1 103 ? 27.824 6.583 -16.971 1.00 82.94 103 GLY A O 1
ATOM 806 N N . PRO A 1 104 ? 30.060 6.417 -16.789 1.00 88.12 104 PRO A N 1
ATOM 807 C CA . PRO A 1 104 ? 30.344 7.311 -17.913 1.00 88.12 104 PRO A CA 1
ATOM 808 C C . PRO A 1 104 ? 30.283 6.623 -19.292 1.00 88.12 104 PRO A C 1
ATOM 810 O O . PRO A 1 104 ? 30.574 7.271 -20.295 1.00 88.12 104 PRO A O 1
ATOM 813 N N . VAL A 1 105 ? 29.952 5.325 -19.371 1.00 79.75 105 VAL A N 1
ATOM 814 C CA . VAL A 1 105 ? 30.057 4.529 -20.608 1.00 79.75 105 VAL A CA 1
ATOM 815 C C . VAL A 1 105 ? 28.692 3.997 -21.057 1.00 79.75 105 VAL A C 1
ATOM 817 O O . VAL A 1 105 ? 27.873 3.563 -20.247 1.00 79.75 105 VAL A O 1
ATOM 820 N N . LEU A 1 106 ? 28.457 4.008 -22.374 1.00 81.44 106 LEU A N 1
ATOM 821 C CA . LEU A 1 106 ? 27.303 3.386 -23.027 1.00 81.44 106 LEU A CA 1
ATOM 822 C C . LEU A 1 106 ? 27.662 1.971 -23.489 1.00 81.44 106 LEU A C 1
ATOM 824 O O . LEU A 1 106 ? 28.597 1.786 -24.267 1.00 81.44 106 LEU A O 1
ATOM 828 N N . LEU A 1 107 ? 26.903 0.975 -23.040 1.00 81.31 107 LEU A N 1
ATOM 829 C CA . LEU A 1 107 ? 27.129 -0.431 -23.360 1.00 81.31 107 LEU A CA 1
ATOM 830 C C . LEU A 1 107 ? 26.016 -0.938 -24.278 1.00 81.31 107 LEU A C 1
ATOM 832 O O . LEU A 1 107 ? 24.836 -0.761 -23.981 1.00 81.31 107 LEU A O 1
ATOM 836 N N . LYS A 1 108 ? 26.385 -1.539 -25.414 1.00 82.31 108 LYS A N 1
ATOM 837 C CA . LYS A 1 10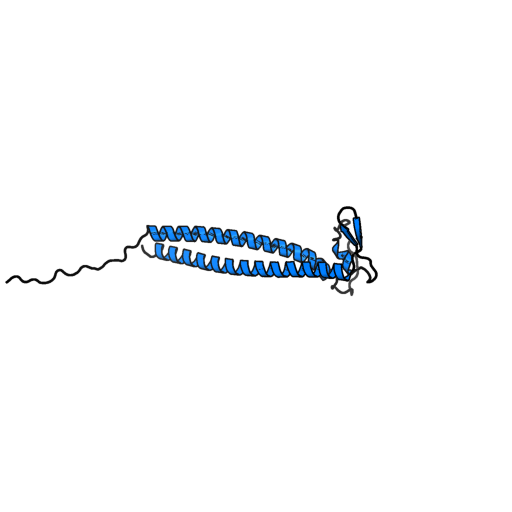8 ? 25.419 -2.068 -26.384 1.00 82.31 108 LYS A CA 1
ATOM 838 C C . LYS A 1 108 ? 24.700 -3.278 -25.788 1.00 82.31 108 LYS A C 1
ATOM 840 O O . LYS A 1 108 ? 25.356 -4.236 -25.396 1.00 82.31 108 LYS A O 1
ATOM 845 N N . GLN A 1 109 ? 23.376 -3.238 -25.759 1.00 80.19 109 GLN A N 1
ATOM 846 C CA . GLN A 1 109 ? 22.523 -4.309 -25.255 1.00 80.19 109 GLN A CA 1
ATOM 847 C C . GLN A 1 109 ? 21.674 -4.882 -26.393 1.00 80.19 109 GLN A C 1
ATOM 849 O O . GLN A 1 109 ? 21.295 -4.168 -27.328 1.00 80.19 109 GLN A O 1
ATOM 854 N N . GLU A 1 110 ? 21.393 -6.184 -26.338 1.00 79.88 110 GLU A N 1
ATOM 855 C CA . GLU A 1 110 ? 20.502 -6.818 -27.305 1.00 79.88 110 GLU A CA 1
ATOM 856 C C . GLU A 1 110 ? 19.054 -6.365 -27.072 1.00 79.88 110 GLU A C 1
ATOM 858 O O . GLU A 1 110 ? 18.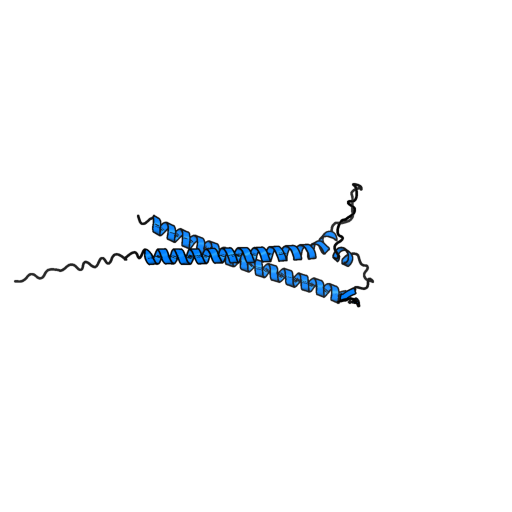620 -6.123 -25.943 1.00 79.88 110 GLU A O 1
ATOM 863 N N . ARG A 1 111 ? 18.277 -6.253 -28.153 1.00 76.75 111 ARG A N 1
ATOM 864 C CA . ARG A 1 111 ? 16.872 -5.845 -28.076 1.00 76.75 111 ARG A CA 1
ATOM 865 C C . ARG A 1 111 ? 16.034 -6.786 -27.219 1.00 76.75 111 ARG A C 1
ATOM 867 O O . ARG A 1 111 ? 15.219 -6.310 -26.436 1.00 76.75 111 ARG A O 1
ATOM 874 N N . SER A 1 112 ? 16.225 -8.089 -27.387 1.00 79.00 112 SER A N 1
ATOM 875 C CA . SER A 1 112 ? 15.535 -9.127 -26.620 1.00 79.00 112 SER A CA 1
ATOM 876 C C . SER A 1 112 ? 15.780 -8.953 -25.117 1.00 79.00 112 SER A C 1
ATOM 878 O O . SER A 1 112 ? 14.832 -8.877 -24.342 1.00 79.00 112 SER A O 1
ATOM 880 N N . GLU A 1 113 ? 17.038 -8.768 -24.721 1.00 78.50 113 GLU A N 1
ATOM 881 C CA . GLU A 1 113 ? 17.448 -8.565 -23.332 1.00 78.50 113 GLU A CA 1
ATOM 882 C C . GLU A 1 113 ? 16.863 -7.276 -22.734 1.00 78.50 113 GLU A C 1
ATOM 884 O O . GLU A 1 113 ? 16.355 -7.278 -21.612 1.00 78.50 113 GLU A O 1
ATOM 889 N N . ALA A 1 114 ? 16.874 -6.176 -23.493 1.00 76.50 114 ALA A N 1
ATOM 890 C CA . ALA A 1 114 ? 16.301 -4.911 -23.045 1.00 76.50 114 ALA A CA 1
ATOM 891 C C . ALA A 1 114 ? 14.778 -4.999 -22.853 1.00 76.50 114 ALA A C 1
ATOM 893 O O . ALA A 1 114 ? 14.252 -4.477 -21.870 1.00 76.50 114 ALA A O 1
ATOM 894 N N . VAL A 1 115 ? 14.072 -5.688 -23.756 1.00 79.38 115 VAL A N 1
ATOM 895 C CA . VAL A 1 115 ? 12.624 -5.920 -23.637 1.00 79.38 115 VAL A CA 1
ATOM 896 C C . VAL A 1 115 ? 12.321 -6.801 -22.428 1.00 79.38 115 VAL A C 1
ATOM 898 O O . VAL A 1 115 ? 11.513 -6.406 -21.592 1.00 79.38 115 VAL A O 1
ATOM 901 N N . MET A 1 116 ? 13.027 -7.922 -22.264 1.00 79.56 116 MET A N 1
ATOM 902 C CA . MET A 1 116 ? 12.842 -8.819 -21.119 1.00 79.56 116 MET A CA 1
ATOM 903 C C . MET A 1 116 ? 13.129 -8.133 -19.779 1.00 79.56 116 MET A C 1
ATOM 905 O O . MET A 1 116 ? 12.431 -8.373 -18.797 1.00 79.56 116 MET A O 1
ATOM 909 N N . ALA A 1 117 ? 14.133 -7.254 -19.717 1.00 80.50 117 ALA A N 1
ATOM 910 C CA . ALA A 1 117 ? 14.433 -6.489 -18.510 1.00 80.50 117 ALA A CA 1
ATOM 911 C C . ALA A 1 117 ? 13.308 -5.501 -18.153 1.00 80.50 117 ALA A C 1
ATOM 913 O O . ALA A 1 117 ? 12.977 -5.329 -16.977 1.00 80.50 117 ALA A O 1
ATOM 914 N N . VAL A 1 118 ? 12.708 -4.856 -19.159 1.00 79.44 118 VAL A N 1
ATOM 915 C CA . VAL A 1 118 ? 11.569 -3.946 -18.967 1.00 79.44 118 VAL A CA 1
ATOM 916 C C . VAL A 1 118 ? 10.318 -4.723 -18.559 1.00 79.44 118 VAL A C 1
ATOM 918 O O . VAL A 1 118 ? 9.664 -4.339 -17.591 1.00 79.44 118 VAL A O 1
ATOM 921 N N . GLU A 1 119 ? 10.015 -5.831 -19.233 1.00 80.81 119 GLU A N 1
ATOM 922 C CA . GLU A 1 119 ? 8.883 -6.706 -18.905 1.00 80.81 119 GLU A CA 1
ATOM 923 C C . GLU A 1 119 ? 9.015 -7.297 -17.499 1.00 80.81 119 GLU A C 1
ATOM 925 O O . GLU A 1 119 ? 8.090 -7.182 -16.701 1.00 80.81 119 GLU A O 1
ATOM 930 N N . GLY A 1 120 ? 10.194 -7.805 -17.129 1.00 82.56 120 GLY A N 1
ATOM 931 C CA . GLY A 1 120 ? 10.448 -8.315 -15.781 1.00 82.56 120 GLY A CA 1
ATOM 932 C C . GLY A 1 120 ? 10.273 -7.249 -14.695 1.00 82.56 120 GLY A C 1
ATOM 933 O O . GLY A 1 120 ? 9.763 -7.540 -13.611 1.00 82.56 120 GLY A O 1
ATOM 934 N N . ARG A 1 121 ? 10.634 -5.989 -14.984 1.00 83.81 121 ARG A N 1
ATOM 935 C CA . ARG A 1 121 ? 10.381 -4.867 -14.067 1.00 83.81 121 ARG A CA 1
ATOM 936 C C . ARG A 1 121 ? 8.888 -4.565 -13.943 1.00 83.81 121 ARG A C 1
ATOM 938 O O . ARG A 1 121 ? 8.426 -4.303 -12.834 1.00 83.81 121 ARG A O 1
ATOM 945 N N . LEU A 1 122 ? 8.145 -4.588 -15.048 1.00 79.19 122 LEU A N 1
ATOM 946 C CA . LEU A 1 122 ? 6.695 -4.380 -15.037 1.00 79.19 122 LEU A CA 1
ATOM 947 C C . LEU A 1 122 ? 5.981 -5.490 -14.256 1.00 79.19 122 LEU A C 1
ATOM 949 O O . LEU A 1 122 ? 5.157 -5.185 -13.399 1.00 79.19 122 LEU A O 1
ATOM 953 N N . ASP A 1 123 ? 6.367 -6.746 -14.464 1.00 85.69 123 ASP A N 1
ATOM 954 C CA . ASP A 1 123 ? 5.819 -7.897 -13.744 1.00 85.69 123 ASP A CA 1
ATOM 955 C C . ASP A 1 123 ? 6.087 -7.826 -12.241 1.00 85.69 123 ASP A C 1
ATOM 957 O O . ASP A 1 123 ? 5.213 -8.145 -11.432 1.00 85.69 123 ASP A O 1
ATOM 961 N N . PHE A 1 124 ? 7.291 -7.404 -11.847 1.00 87.56 124 PHE A N 1
ATOM 962 C CA . PHE A 1 124 ? 7.625 -7.202 -10.441 1.00 87.56 124 PHE A CA 1
ATOM 963 C C . PHE A 1 124 ? 6.729 -6.135 -9.803 1.00 87.56 124 PHE A C 1
ATOM 965 O O . PHE A 1 124 ? 6.145 -6.376 -8.747 1.00 87.56 124 PHE A O 1
ATOM 972 N N . ILE A 1 125 ? 6.574 -4.984 -10.466 1.00 83.81 125 ILE A N 1
ATOM 973 C CA . ILE A 1 125 ? 5.717 -3.893 -9.987 1.00 83.81 125 ILE A CA 1
ATOM 974 C C . ILE A 1 125 ? 4.259 -4.365 -9.881 1.00 83.81 125 ILE A C 1
ATOM 976 O O . ILE A 1 125 ? 3.611 -4.117 -8.867 1.00 83.81 125 ILE A O 1
ATOM 980 N N . ASP A 1 126 ? 3.753 -5.095 -10.876 1.00 84.75 126 ASP A N 1
ATOM 981 C CA . ASP A 1 126 ? 2.376 -5.600 -10.884 1.00 84.75 126 ASP A CA 1
ATOM 982 C C . ASP A 1 126 ? 2.128 -6.623 -9.758 1.00 84.75 126 ASP A C 1
ATOM 984 O O . ASP A 1 126 ? 1.064 -6.611 -9.133 1.00 84.75 126 ASP A O 1
ATOM 988 N N . ARG A 1 127 ? 3.102 -7.492 -9.450 1.00 90.44 127 ARG A N 1
ATOM 989 C CA . ARG A 1 127 ? 3.016 -8.421 -8.306 1.00 90.44 127 ARG A CA 1
ATOM 990 C C . ARG A 1 127 ? 3.043 -7.690 -6.968 1.00 90.44 127 ARG A C 1
ATOM 992 O O . ARG A 1 127 ? 2.270 -8.040 -6.078 1.00 90.44 127 ARG A O 1
ATOM 999 N N . GLU A 1 128 ? 3.901 -6.685 -6.830 1.00 87.19 128 GLU A N 1
ATOM 1000 C CA . GLU A 1 128 ? 4.037 -5.938 -5.580 1.00 87.19 128 GLU A CA 1
ATOM 1001 C C . GLU A 1 128 ? 2.795 -5.085 -5.292 1.00 87.19 128 GLU A C 1
ATOM 1003 O O . GLU A 1 128 ? 2.323 -5.052 -4.157 1.00 87.19 128 GLU A O 1
ATOM 1008 N N . ILE A 1 129 ? 2.187 -4.488 -6.324 1.00 86.00 129 ILE A N 1
ATOM 1009 C CA . ILE A 1 129 ? 0.901 -3.787 -6.201 1.00 86.00 129 ILE A CA 1
ATOM 1010 C C . ILE A 1 129 ? -0.187 -4.743 -5.703 1.00 86.00 129 ILE A C 1
ATOM 1012 O O . ILE A 1 129 ? -0.856 -4.429 -4.722 1.00 86.00 129 ILE A O 1
ATOM 1016 N N . LYS A 1 130 ? -0.322 -5.936 -6.300 1.00 90.38 130 LYS A N 1
ATOM 1017 C CA . LYS A 1 130 ? -1.306 -6.939 -5.850 1.00 90.38 130 LYS A CA 1
ATOM 1018 C C . LYS A 1 130 ? -1.087 -7.366 -4.398 1.00 90.38 130 LYS A C 1
ATOM 1020 O O . LYS A 1 130 ? -2.050 -7.571 -3.662 1.00 90.38 130 LYS A O 1
ATOM 1025 N N . ARG A 1 131 ? 0.174 -7.510 -3.978 1.00 90.06 131 ARG A N 1
ATOM 1026 C CA . ARG A 1 131 ? 0.527 -7.851 -2.593 1.00 90.06 131 ARG A CA 1
ATOM 1027 C C . ARG A 1 131 ? 0.072 -6.759 -1.628 1.00 90.06 131 ARG A C 1
ATOM 1029 O O . ARG A 1 131 ? -0.580 -7.070 -0.636 1.00 90.06 131 ARG A O 1
ATOM 1036 N N . LEU A 1 132 ? 0.371 -5.501 -1.945 1.00 86.38 132 LEU A N 1
ATOM 1037 C CA . LEU A 1 132 ? -0.033 -4.357 -1.130 1.00 86.38 132 LEU A CA 1
ATOM 1038 C C . LEU A 1 132 ? -1.552 -4.175 -1.100 1.00 86.38 132 LEU A C 1
ATOM 1040 O O . LEU A 1 132 ? -2.096 -3.891 -0.043 1.00 86.38 132 LEU A O 1
ATOM 1044 N N . GLU A 1 133 ? -2.251 -4.381 -2.217 1.00 87.44 133 GLU A N 1
ATOM 1045 C CA . GLU A 1 133 ? -3.719 -4.319 -2.266 1.00 87.44 133 GLU A CA 1
ATOM 1046 C C . GLU A 1 133 ? -4.364 -5.366 -1.355 1.00 87.44 133 GLU A C 1
ATOM 1048 O O . GLU A 1 133 ? -5.293 -5.048 -0.614 1.00 87.44 133 GLU A O 1
ATOM 1053 N N . LYS A 1 134 ? -3.821 -6.589 -1.337 1.00 91.94 134 LYS A N 1
ATOM 1054 C CA . LYS A 1 134 ? -4.266 -7.628 -0.406 1.00 91.94 134 LYS A CA 1
ATOM 1055 C C . LYS A 1 134 ? -4.031 -7.222 1.053 1.00 91.94 134 LYS A C 1
ATOM 1057 O O . LYS A 1 134 ? -4.944 -7.343 1.863 1.00 91.94 134 LYS A O 1
ATOM 1062 N N . GLN A 1 135 ? -2.845 -6.703 1.377 1.00 88.12 135 GLN A N 1
ATOM 1063 C CA . GLN A 1 135 ? -2.534 -6.231 2.732 1.00 88.12 135 GLN A CA 1
ATOM 1064 C C . GLN A 1 135 ? -3.441 -5.071 3.158 1.00 88.12 135 GLN A C 1
ATOM 1066 O O . GLN A 1 135 ? -3.894 -5.039 4.294 1.00 88.12 135 GLN A O 1
ATOM 1071 N N . ILE A 1 136 ? -3.754 -4.144 2.248 1.00 89.81 136 ILE A N 1
ATOM 1072 C CA . ILE A 1 136 ? -4.715 -3.065 2.504 1.00 89.81 136 ILE A CA 1
ATOM 1073 C C . ILE A 1 136 ? -6.080 -3.658 2.850 1.00 89.81 136 ILE A C 1
ATOM 1075 O O . ILE A 1 136 ? -6.667 -3.255 3.844 1.00 89.81 136 ILE A O 1
ATOM 1079 N N . GLN A 1 137 ? -6.570 -4.629 2.077 1.00 92.25 137 GLN A N 1
ATOM 1080 C CA . GLN A 1 137 ? -7.881 -5.237 2.308 1.00 92.25 137 GLN A CA 1
ATOM 1081 C C . GLN A 1 137 ? -7.965 -5.993 3.645 1.00 92.25 137 GLN A C 1
ATOM 1083 O O . GLN A 1 137 ? -8.966 -5.875 4.356 1.00 92.25 137 GLN A O 1
ATOM 1088 N N . GLU A 1 138 ? -6.922 -6.744 4.002 1.00 91.75 138 GLU A N 1
ATOM 1089 C CA . GLU A 1 138 ? -6.822 -7.439 5.293 1.00 91.75 138 GLU A CA 1
ATOM 1090 C C . GLU A 1 138 ? -6.837 -6.432 6.454 1.00 91.75 138 GLU A C 1
ATOM 1092 O O . GLU A 1 138 ? -7.724 -6.491 7.306 1.00 91.75 138 GLU A O 1
ATOM 1097 N N . THR A 1 139 ? -5.955 -5.429 6.420 1.00 89.00 139 THR A N 1
ATOM 1098 C CA . THR A 1 139 ? -5.879 -4.372 7.442 1.00 89.00 139 THR A CA 1
ATOM 1099 C C . THR A 1 139 ? -7.173 -3.553 7.534 1.00 89.00 139 THR A C 1
ATOM 1101 O O . THR A 1 139 ? -7.581 -3.156 8.624 1.00 89.00 139 THR A O 1
ATOM 1104 N N . GLN A 1 140 ? -7.863 -3.313 6.413 1.00 89.44 140 GLN A N 1
ATOM 1105 C CA . GLN A 1 140 ? -9.157 -2.622 6.388 1.00 89.44 140 GLN A CA 1
ATOM 1106 C C . GLN A 1 140 ? -10.231 -3.431 7.130 1.00 89.44 140 GLN A C 1
ATOM 1108 O O . GLN A 1 140 ? -10.966 -2.882 7.948 1.00 89.44 140 GLN A O 1
ATOM 1113 N N . THR A 1 141 ? -10.275 -4.743 6.887 1.00 92.12 141 THR A N 1
ATOM 1114 C CA . THR A 1 141 ? -11.224 -5.658 7.537 1.00 92.12 141 THR A CA 1
ATOM 1115 C C . THR A 1 141 ? -10.957 -5.744 9.043 1.00 92.12 141 THR A C 1
ATOM 1117 O O . THR A 1 141 ? -11.884 -5.673 9.851 1.00 92.12 141 THR A O 1
ATOM 1120 N N . GLU A 1 142 ? -9.685 -5.831 9.444 1.00 90.31 142 GLU A N 1
ATOM 1121 C CA . GLU A 1 142 ? -9.289 -5.802 10.857 1.00 90.31 142 GLU A CA 1
ATOM 1122 C C . GLU A 1 142 ? -9.650 -4.470 11.528 1.00 90.31 142 GLU A C 1
ATOM 1124 O O . GLU A 1 142 ? -10.154 -4.456 12.654 1.00 90.31 142 GLU A O 1
ATOM 1129 N N . SER A 1 143 ? -9.456 -3.349 10.824 1.00 89.06 143 SER A N 1
ATOM 1130 C CA . SER A 1 143 ? -9.843 -2.018 11.300 1.00 89.06 143 SER A CA 1
ATOM 1131 C C . SER A 1 143 ? -11.348 -1.923 11.561 1.00 89.06 143 SER A C 1
ATOM 1133 O O . SER A 1 143 ? -11.763 -1.417 12.607 1.00 89.06 143 SER A O 1
ATOM 1135 N N . GLU A 1 144 ? -12.175 -2.455 10.658 1.00 89.94 144 GLU A N 1
ATOM 1136 C CA . GLU A 1 144 ? -13.633 -2.484 10.809 1.00 89.94 144 GLU A CA 1
ATOM 1137 C C . GLU A 1 144 ? -14.083 -3.374 11.975 1.00 89.94 144 GLU A C 1
ATOM 1139 O O . GLU A 1 144 ? -14.929 -2.950 12.769 1.00 89.94 144 GLU A O 1
ATOM 1144 N N . SER A 1 145 ? -13.475 -4.556 12.143 1.00 90.75 145 SER A N 1
ATOM 1145 C CA . SER A 1 145 ? -13.747 -5.441 13.287 1.00 90.75 145 SER A CA 1
ATOM 1146 C C . SER A 1 145 ? -13.432 -4.747 14.611 1.00 90.75 145 SER A C 1
ATOM 1148 O O . SER A 1 145 ? -14.275 -4.688 15.506 1.00 90.75 145 SER A O 1
ATOM 1150 N N . LYS A 1 146 ? -12.244 -4.137 14.722 1.00 89.31 146 LYS A N 1
ATOM 1151 C CA . LYS A 1 146 ? -11.824 -3.437 15.943 1.00 89.31 146 LYS A CA 1
ATOM 1152 C C . LYS A 1 146 ? -12.695 -2.224 16.243 1.00 89.31 146 LYS A C 1
ATOM 1154 O O . LYS A 1 146 ? -13.042 -1.994 17.398 1.00 89.31 146 LYS A O 1
ATOM 1159 N N . LYS A 1 147 ? -13.125 -1.488 15.216 1.00 88.06 147 LYS A N 1
ATOM 1160 C CA . LYS A 1 147 ? -14.082 -0.386 15.371 1.00 88.06 147 LYS A CA 1
ATOM 1161 C C . LYS A 1 147 ? -15.430 -0.871 15.912 1.00 88.06 147 LYS A C 1
ATOM 1163 O O . LYS A 1 147 ? -16.026 -0.197 16.751 1.00 88.06 147 LYS A O 1
ATOM 1168 N N . MET A 1 148 ? -15.905 -2.028 15.452 1.00 89.06 148 MET A N 1
ATOM 1169 C CA . MET A 1 148 ? -17.149 -2.624 15.937 1.00 89.06 148 MET A CA 1
ATOM 1170 C C . MET A 1 148 ? -17.027 -3.096 17.391 1.00 89.06 148 MET A C 1
ATOM 1172 O O . MET A 1 148 ? -17.929 -2.827 18.179 1.00 89.06 148 MET A O 1
ATOM 1176 N N . GLU A 1 149 ? -15.912 -3.732 17.764 1.00 88.31 149 GLU A N 1
ATOM 1177 C CA . GLU A 1 149 ? -15.623 -4.132 19.151 1.00 88.31 149 GLU A CA 1
ATOM 1178 C C . GLU A 1 149 ? -15.618 -2.918 20.095 1.00 88.31 149 GLU A C 1
ATOM 1180 O O . GLU A 1 149 ? -16.287 -2.940 21.128 1.00 88.31 149 GLU A O 1
ATOM 1185 N N . VAL A 1 150 ? -14.945 -1.825 19.710 1.00 87.75 150 VAL A N 1
ATOM 1186 C CA . VAL A 1 150 ? -14.937 -0.564 20.476 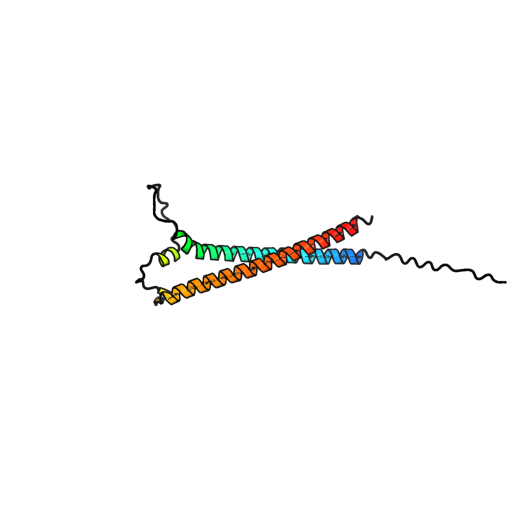1.00 87.75 150 VAL A CA 1
ATOM 1187 C C . VAL A 1 150 ? -16.349 0.001 20.635 1.00 87.75 150 VAL A C 1
ATOM 1189 O O . VAL A 1 150 ? -16.726 0.412 21.730 1.00 87.75 150 VAL A O 1
ATOM 1192 N N . TYR A 1 151 ? -17.148 0.000 19.565 1.00 88.12 151 TYR A N 1
ATOM 1193 C CA . TYR A 1 151 ? -18.525 0.497 19.605 1.00 88.12 151 TYR A CA 1
ATOM 1194 C C . TYR A 1 151 ? -19.429 -0.357 20.507 1.00 88.12 151 TYR A C 1
ATOM 1196 O O . TYR A 1 151 ? -20.229 0.181 21.275 1.00 88.12 151 TYR A O 1
ATOM 1204 N N . GLN A 1 152 ? -19.288 -1.685 20.451 1.00 87.69 152 GLN A N 1
ATOM 1205 C CA . GLN A 1 152 ? -20.032 -2.606 21.314 1.00 87.69 152 GLN A CA 1
ATOM 1206 C C . GLN A 1 152 ? -19.675 -2.402 22.787 1.00 87.69 152 GLN A C 1
ATOM 1208 O O . GLN A 1 152 ? -20.583 -2.291 23.607 1.00 87.69 152 GLN A O 1
ATOM 1213 N N . LEU A 1 153 ? -18.384 -2.289 23.116 1.00 86.62 153 LEU A N 1
ATOM 1214 C CA . LEU A 1 153 ? -17.935 -2.001 24.480 1.00 86.62 153 LEU A CA 1
ATOM 1215 C C . LEU A 1 153 ? -18.431 -0.635 24.967 1.00 86.62 153 LEU A C 1
ATOM 1217 O O . LEU A 1 153 ? -18.977 -0.550 26.061 1.00 86.62 153 LEU A O 1
ATOM 1221 N N . GLN A 1 154 ? -18.347 0.419 24.148 1.00 84.25 154 GLN A N 1
ATOM 1222 C CA . GLN A 1 154 ? -18.901 1.731 24.510 1.00 84.25 154 GLN A CA 1
ATOM 1223 C C . GLN A 1 154 ? -20.411 1.682 24.765 1.00 84.25 154 GLN A C 1
ATOM 1225 O O . GLN A 1 154 ? -20.892 2.308 25.708 1.00 84.25 154 GLN A O 1
ATOM 1230 N N . THR A 1 155 ? -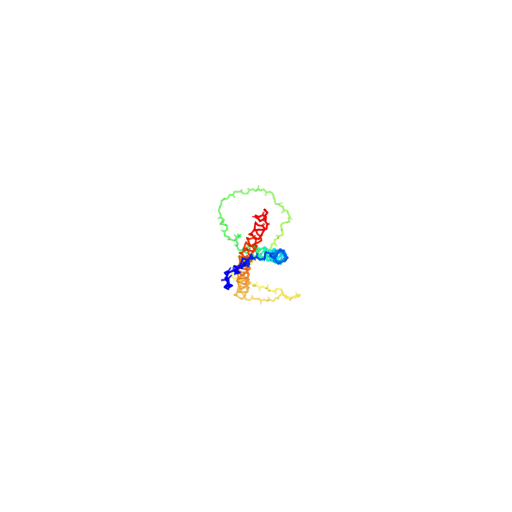21.157 0.925 23.959 1.00 87.25 155 THR A N 1
ATOM 1231 C CA . THR A 1 155 ? -22.609 0.767 24.130 1.00 87.25 155 THR A CA 1
ATOM 1232 C C . THR A 1 155 ? -22.940 -0.009 25.407 1.00 87.25 155 THR A C 1
ATOM 1234 O O . THR A 1 155 ? -23.850 0.378 26.135 1.00 87.25 155 THR A O 1
ATOM 1237 N N . GLN A 1 156 ? -22.188 -1.071 25.714 1.00 84.00 156 GLN A N 1
ATOM 1238 C CA . GLN A 1 156 ? -22.351 -1.844 26.951 1.00 84.00 156 GLN A CA 1
ATOM 1239 C C . GLN A 1 156 ? -22.051 -1.004 28.197 1.00 84.00 156 GLN A C 1
ATOM 1241 O O . GLN A 1 156 ? -22.754 -1.139 29.190 1.00 84.00 156 GLN A O 1
ATOM 1246 N N . MET A 1 157 ? -21.072 -0.098 28.122 1.00 79.00 157 MET A N 1
ATOM 1247 C CA . MET A 1 157 ? -20.741 0.815 29.219 1.00 79.00 157 MET A CA 1
ATOM 1248 C C . MET A 1 157 ? -21.788 1.923 29.429 1.00 79.00 157 MET A C 1
ATOM 1250 O O . MET A 1 157 ? -21.981 2.350 30.559 1.00 79.00 157 MET A O 1
ATOM 1254 N N . GLN A 1 158 ? -22.450 2.407 28.369 1.00 75.44 158 GLN A N 1
ATOM 1255 C CA . GLN A 1 158 ? -23.480 3.461 28.460 1.00 75.44 158 GLN A CA 1
ATOM 1256 C C . GLN A 1 158 ? -24.879 2.918 28.784 1.00 75.44 158 GLN A C 1
ATOM 1258 O O . GLN A 1 158 ? -25.684 3.613 29.388 1.00 75.44 158 GLN A O 1
ATOM 1263 N N . GLY A 1 159 ? -25.191 1.686 28.370 1.00 67.44 159 GLY A N 1
ATOM 1264 C CA . GLY A 1 159 ? -26.502 1.060 28.579 1.00 67.44 159 GLY A CA 1
ATOM 1265 C C . GLY A 1 159 ? -26.694 0.392 29.945 1.00 67.44 159 GLY A C 1
ATOM 1266 O O . GLY A 1 159 ? -27.690 -0.303 30.128 1.00 67.44 159 GLY A O 1
ATOM 1267 N N . GLN A 1 160 ? -25.730 0.535 30.858 1.00 59.06 160 GLN A N 1
ATOM 1268 C CA . GLN A 1 160 ? -25.762 -0.039 32.208 1.00 59.06 160 GLN A CA 1
ATOM 1269 C C . GLN A 1 160 ? -25.853 1.021 33.325 1.00 59.06 160 GLN A C 1
ATOM 1271 O O . GLN A 1 160 ? -25.668 0.676 34.493 1.00 59.06 160 GLN A O 1
ATOM 1276 N N . GLU A 1 161 ? -26.169 2.278 32.977 1.00 45.12 161 GLU A N 1
ATOM 1277 C CA . GLU A 1 161 ? -26.787 3.251 33.904 1.00 45.12 161 GLU A CA 1
ATOM 1278 C C . GLU A 1 161 ? -28.283 2.954 34.093 1.00 45.12 161 GLU A C 1
ATOM 1280 O O . GLU A 1 161 ? -28.753 3.047 35.251 1.00 45.12 161 GLU A O 1
#

Secondary structure (DSSP, 8-state):
------------------HHHHHHHHHHHHHHHHHHHHHHHHHHHHHHHHHHHHHHHHHHHHGGGS---------PPPS-----GGGGTSSS-TTPPEEEEETTEEEEE-HHHHHHHHHHHHHHHHHHHHHHHHHHHHHHHHHHHHHHHHHHHHHHHHTT-

Radius of gyration: 32.96 Å; chains: 1; bounding box: 68×57×109 Å

Organism: NCBI:txid112416

pLDDT: mean 70.57, std 18.68, range [29.64, 92.25]

Foldseek 3Di:
DDDDDDPDPPPPPPPPDDPVVLVVVLVVLVVVLVVLVVVLVVLVVVLVVLVVVLCLLCVLPPVVPPDDDDDDDDDDDDPDDPDDPSVPPVPDPPPDFDWDDDPPDTHTDDPVVVVVVSVVVSVVSVVVSVVSVVVSVVSVVVSVVSVVVSVVSVCVVVVPD

Sequence (161 aa):
MDIELSTLPSKTRCPTYDMAEDQKKLQELSDAYQKIQTDLQTTVSARQRLESQQQENKGVQKVHVLPILSTPLPRPRPSSAPLTPAKEFSTLPSTSAIYKLVGPVLLKQERSEAVMAVEGRLDFIDREIKRLEKQIQETQTESESKKMEVYQLQTQMQGQE